Protein AF-A0AA40VD53-F1 (afdb_monomer)

Mean predicted aligned error: 6.54 Å

Secondary structure (DSSP, 8-state):
--GGGSPPPHHHHHHHHHHHHHHTT--TT-HHHHHHHHHHHHHHHHHHHHHHHHHHHHHHTTS--

Organism: NCBI:txid47958

Sequence (65 aa):
MSQDERPITPAEIRQRAYELWERNHRPDGFEIEFWLLAERELRAERGAQRRDQAMSQDLEVFEIG

Radius of gyration: 16.62 Å; Cα contacts (8 Å, |Δi|>4): 27; chains: 1; bounding box: 35×22×49 Å

Solvent-accessible surface area (backbone atoms only — not comparable to full-atom values): 3836 Å² total; per-residue (Å²): 133,73,84,71,79,61,76,91,47,71,66,58,26,48,53,45,14,48,55,51,36,56,75,66,70,57,65,83,93,42,66,66,60,31,37,55,50,23,46,52,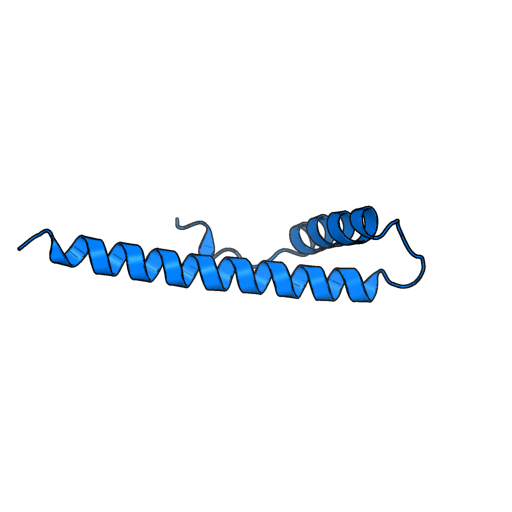50,56,53,49,52,49,56,46,53,51,51,54,50,50,54,52,55,60,56,61,58,70,74,75,118

InterPro domains:
  IPR021327 Protein of unknown function DUF2934 [PF11154] (10-44)

Structure (mmCIF, N/CA/C/O backbone):
data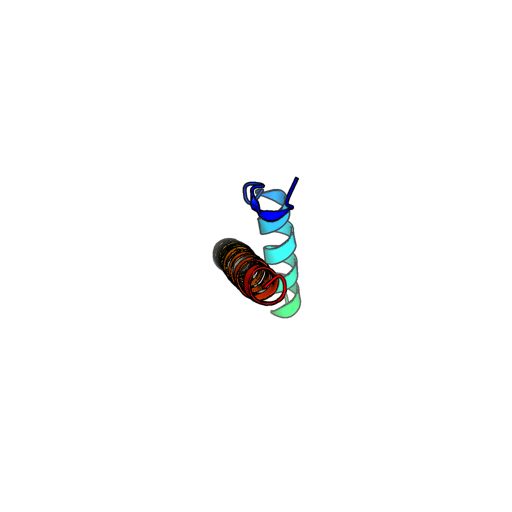_AF-A0AA40VD53-F1
#
_entry.id   AF-A0AA40VD53-F1
#
loop_
_atom_site.group_PDB
_atom_site.id
_atom_site.type_symbol
_atom_site.label_atom_id
_atom_site.label_alt_id
_atom_site.label_comp_id
_atom_site.label_asym_id
_atom_site.label_entity_id
_atom_site.label_seq_id
_atom_site.pdbx_PDB_ins_code
_atom_site.Cartn_x
_atom_site.Cartn_y
_atom_site.Cartn_z
_atom_site.occupancy
_atom_site.B_iso_or_equiv
_atom_site.auth_seq_id
_atom_site.auth_comp_id
_atom_site.auth_asym_id
_atom_site.auth_atom_id
_atom_site.pdbx_PDB_model_num
ATOM 1 N N . MET A 1 1 ? -6.265 6.712 23.991 1.00 41.97 1 MET A N 1
ATOM 2 C CA . MET A 1 1 ? -5.982 6.996 22.569 1.00 41.97 1 MET A CA 1
ATOM 3 C C . MET A 1 1 ? -6.186 5.703 21.806 1.00 41.97 1 MET A C 1
ATOM 5 O O . MET A 1 1 ? -5.297 4.859 21.807 1.00 41.97 1 MET A O 1
ATOM 9 N N . SER A 1 2 ? -7.385 5.491 21.272 1.00 55.59 2 SER A N 1
ATOM 10 C CA . SER A 1 2 ? -7.696 4.296 20.487 1.00 55.59 2 SER A CA 1
ATOM 11 C C . SER A 1 2 ? -6.853 4.327 19.214 1.00 55.59 2 SER A C 1
ATOM 13 O O . SER A 1 2 ? -6.727 5.372 18.579 1.00 55.59 2 SER A O 1
ATOM 15 N N . GLN A 1 3 ? -6.215 3.213 18.854 1.00 53.75 3 GLN A N 1
ATOM 16 C CA . GLN A 1 3 ? -5.285 3.169 17.715 1.00 53.75 3 GLN A CA 1
ATOM 17 C C . GLN A 1 3 ? -5.949 3.471 16.355 1.00 53.75 3 GLN A C 1
ATOM 19 O O . GLN A 1 3 ? -5.240 3.667 15.368 1.00 53.75 3 GLN A O 1
ATOM 24 N N . ASP A 1 4 ? -7.281 3.531 16.336 1.00 61.84 4 ASP A N 1
ATOM 25 C CA . ASP A 1 4 ? -8.157 3.580 15.170 1.00 61.84 4 ASP A CA 1
ATOM 26 C C . ASP A 1 4 ? -8.183 4.931 14.428 1.00 61.84 4 ASP A C 1
ATOM 28 O O . ASP A 1 4 ? -8.267 4.968 13.201 1.00 61.84 4 ASP A O 1
ATOM 32 N N . GLU A 1 5 ? -8.031 6.050 15.142 1.00 67.06 5 GLU A N 1
ATOM 33 C CA . GLU A 1 5 ? -8.153 7.396 14.552 1.00 67.06 5 GLU A CA 1
ATOM 34 C C . GLU A 1 5 ? -6.919 7.861 13.778 1.00 67.06 5 GLU A C 1
ATOM 36 O O . GLU A 1 5 ? -6.932 8.922 13.149 1.00 67.06 5 GLU A O 1
ATOM 41 N N . ARG A 1 6 ? -5.825 7.092 13.800 1.00 82.31 6 ARG A N 1
ATOM 42 C CA . ARG A 1 6 ? -4.648 7.477 13.022 1.00 82.31 6 ARG A CA 1
ATOM 43 C C . ARG A 1 6 ? -5.002 7.420 11.530 1.00 82.31 6 ARG A C 1
ATOM 45 O O . ARG A 1 6 ? -5.682 6.486 11.114 1.00 82.31 6 ARG A O 1
ATOM 52 N N . PRO A 1 7 ? -4.561 8.383 10.704 1.00 88.50 7 PRO A N 1
ATOM 53 C CA . PRO A 1 7 ? -4.703 8.310 9.249 1.00 88.50 7 PRO A CA 1
ATOM 54 C C . PRO A 1 7 ? -3.804 7.211 8.672 1.00 88.50 7 PRO A C 1
ATOM 56 O O . PRO A 1 7 ? -2.832 6.801 9.311 1.00 88.50 7 PRO A O 1
ATOM 59 N N . ILE A 1 8 ? -4.156 6.642 7.512 1.00 93.25 8 ILE A N 1
ATOM 60 C CA . ILE A 1 8 ? -3.321 5.609 6.873 1.00 93.25 8 ILE A CA 1
A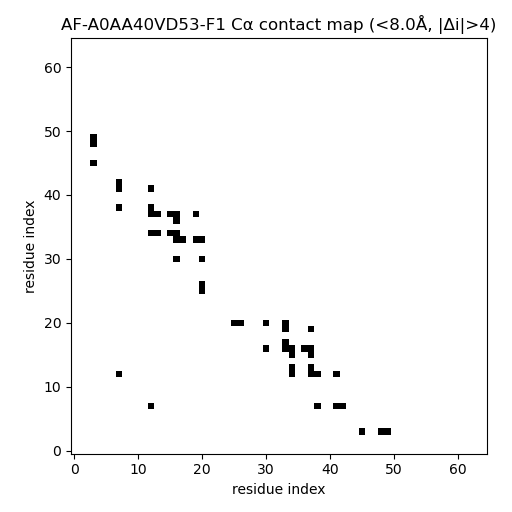TOM 61 C C . ILE A 1 8 ? -2.119 6.324 6.280 1.00 93.25 8 ILE A C 1
ATOM 63 O O . ILE A 1 8 ? -2.275 7.226 5.457 1.00 93.25 8 ILE A O 1
ATOM 67 N N . THR A 1 9 ? -0.922 5.954 6.721 1.00 96.12 9 THR A N 1
ATOM 68 C CA . THR A 1 9 ? 0.295 6.596 6.233 1.00 96.12 9 THR A CA 1
ATOM 69 C C . THR A 1 9 ? 0.775 5.938 4.936 1.00 96.12 9 THR A C 1
ATOM 71 O O . THR A 1 9 ? 0.620 4.728 4.759 1.00 96.12 9 THR A O 1
ATOM 74 N N . PRO A 1 10 ? 1.444 6.683 4.035 1.00 95.88 10 PRO A N 1
ATOM 75 C CA . PRO A 1 10 ? 2.063 6.092 2.848 1.00 95.88 10 PRO A CA 1
ATOM 76 C C . PRO A 1 10 ? 3.085 4.992 3.172 1.00 95.88 10 PRO A C 1
ATOM 78 O O . PRO A 1 10 ? 3.305 4.099 2.360 1.00 95.88 10 PRO A O 1
ATOM 81 N N . ALA A 1 11 ? 3.713 5.043 4.352 1.00 96.94 11 ALA A N 1
ATOM 82 C CA . ALA A 1 11 ? 4.640 4.012 4.810 1.00 96.94 11 ALA A CA 1
ATOM 83 C C . ALA A 1 11 ? 3.927 2.676 5.071 1.00 96.94 11 ALA A C 1
ATOM 85 O O . ALA A 1 11 ? 4.424 1.632 4.657 1.00 96.94 11 ALA A O 1
ATOM 86 N N . GLU A 1 12 ? 2.743 2.709 5.687 1.00 96.69 12 GLU A N 1
ATOM 87 C CA . GLU A 1 12 ? 1.918 1.514 5.898 1.00 96.69 12 GLU A CA 1
ATOM 88 C C . GLU A 1 12 ? 1.422 0.934 4.570 1.00 96.69 12 GLU A C 1
ATOM 90 O O . GLU A 1 12 ? 1.505 -0.276 4.364 1.00 96.69 12 GLU A O 1
ATOM 95 N N . ILE A 1 13 ? 0.980 1.792 3.640 1.00 97.44 13 ILE A N 1
ATOM 96 C CA . ILE A 1 13 ? 0.556 1.354 2.300 1.00 97.44 13 ILE A CA 1
ATOM 97 C C . ILE A 1 13 ? 1.725 0.695 1.571 1.00 97.44 13 ILE A C 1
ATOM 99 O O . ILE A 1 13 ? 1.564 -0.389 1.024 1.00 97.44 13 ILE A O 1
ATOM 103 N N . ARG A 1 14 ? 2.919 1.301 1.614 1.00 97.50 14 ARG A N 1
ATOM 104 C CA . ARG A 1 14 ? 4.125 0.730 1.005 1.00 97.50 14 ARG A CA 1
ATOM 105 C C . ARG A 1 14 ? 4.461 -0.641 1.580 1.00 97.50 14 ARG A C 1
ATOM 107 O O . ARG A 1 14 ? 4.757 -1.550 0.813 1.00 97.50 14 ARG A O 1
ATOM 114 N N . GLN A 1 15 ? 4.434 -0.777 2.904 1.00 97.94 15 GLN A N 1
ATOM 115 C CA . GLN A 1 15 ? 4.741 -2.036 3.578 1.00 97.94 15 GLN A CA 1
ATOM 116 C C . GLN A 1 15 ? 3.766 -3.135 3.140 1.00 97.94 15 GLN A C 1
ATOM 118 O O . GLN A 1 15 ? 4.195 -4.193 2.683 1.00 97.94 15 GLN A O 1
ATOM 123 N N . ARG A 1 16 ? 2.459 -2.850 3.177 1.00 97.88 16 ARG A N 1
ATOM 124 C CA . ARG A 1 16 ? 1.437 -3.805 2.740 1.00 97.88 16 ARG A CA 1
ATOM 125 C C . ARG A 1 16 ? 1.529 -4.110 1.240 1.00 97.88 16 ARG A C 1
ATOM 127 O O . ARG A 1 16 ? 1.384 -5.260 0.841 1.00 97.88 16 ARG A O 1
ATOM 134 N N . ALA A 1 17 ? 1.819 -3.114 0.404 1.00 97.81 17 ALA A N 1
ATOM 135 C CA . ALA A 1 17 ? 2.007 -3.305 -1.033 1.00 97.81 17 ALA A CA 1
ATOM 136 C C . ALA A 1 17 ? 3.211 -4.207 -1.332 1.00 97.81 17 ALA A C 1
ATOM 138 O O . ALA A 1 17 ? 3.118 -5.080 -2.191 1.00 97.81 17 ALA A O 1
ATOM 139 N N . TYR A 1 18 ? 4.315 -4.040 -0.598 1.00 96.44 18 TYR A N 1
ATOM 140 C CA . TYR A 1 18 ? 5.496 -4.894 -0.723 1.00 96.44 18 TYR A CA 1
ATOM 141 C C . TYR A 1 18 ? 5.188 -6.350 -0.348 1.00 96.44 18 TYR A C 1
ATOM 143 O O . TYR A 1 18 ? 5.564 -7.262 -1.079 1.00 96.44 18 TYR A O 1
ATOM 151 N N . GLU A 1 19 ? 4.451 -6.578 0.742 1.00 96.75 19 GLU A N 1
ATOM 152 C CA . GLU A 1 19 ? 4.013 -7.920 1.153 1.00 96.75 19 GLU A CA 1
ATOM 153 C C . GLU A 1 19 ? 3.136 -8.591 0.089 1.00 96.75 19 GLU A C 1
ATOM 155 O O . GLU A 1 19 ? 3.315 -9.773 -0.217 1.00 96.75 19 GLU A O 1
ATOM 160 N N . LEU A 1 20 ? 2.204 -7.839 -0.504 1.00 96.25 20 LEU A N 1
ATOM 161 C CA . LEU A 1 20 ? 1.365 -8.327 -1.596 1.00 96.25 20 LEU A CA 1
ATOM 162 C C . LEU A 1 20 ? 2.208 -8.646 -2.836 1.00 96.25 20 LEU A C 1
ATOM 164 O O . LEU A 1 20 ? 2.085 -9.737 -3.388 1.00 96.25 20 LEU A O 1
ATOM 168 N N . TRP A 1 21 ? 3.098 -7.747 -3.250 1.00 96.31 21 TRP A N 1
ATOM 169 C CA . TRP A 1 21 ? 3.979 -7.946 -4.401 1.00 96.31 21 TRP A CA 1
ATOM 170 C C . TRP A 1 21 ? 4.895 -9.166 -4.229 1.00 96.31 21 TRP A C 1
ATOM 172 O O . TRP A 1 21 ? 5.023 -9.987 -5.139 1.00 96.31 21 TRP A O 1
ATOM 182 N N . GLU A 1 22 ? 5.473 -9.348 -3.039 1.00 96.56 22 GLU A N 1
ATOM 183 C CA . GLU A 1 22 ? 6.325 -10.493 -2.721 1.00 96.56 22 GLU A CA 1
ATOM 184 C C . GLU A 1 22 ? 5.553 -11.819 -2.757 1.00 96.56 22 GLU A C 1
ATOM 186 O O . GLU A 1 22 ? 6.017 -12.782 -3.372 1.00 96.56 22 GLU A O 1
ATOM 191 N N . ARG A 1 23 ? 4.342 -11.857 -2.185 1.00 95.88 23 ARG A N 1
ATOM 192 C CA . ARG A 1 23 ? 3.455 -13.034 -2.237 1.00 95.88 23 ARG A CA 1
ATOM 193 C C . ARG A 1 23 ? 3.040 -13.414 -3.656 1.00 95.88 23 ARG A C 1
ATOM 195 O O . ARG A 1 23 ? 2.793 -14.586 -3.913 1.00 95.88 23 ARG A O 1
ATOM 202 N N . ASN A 1 24 ? 2.975 -12.445 -4.566 1.00 93.94 24 ASN A N 1
ATOM 203 C CA . ASN A 1 24 ? 2.593 -12.649 -5.964 1.00 93.94 24 ASN A CA 1
ATOM 204 C C . ASN A 1 24 ? 3.788 -12.959 -6.887 1.00 93.94 24 ASN A C 1
ATOM 206 O O . ASN A 1 24 ? 3.641 -12.904 -8.103 1.00 93.94 24 ASN A O 1
ATOM 210 N N . HIS A 1 25 ? 4.955 -13.312 -6.332 1.00 95.38 25 HIS A N 1
ATOM 211 C CA . HIS A 1 25 ? 6.190 -13.611 -7.073 1.00 95.38 25 HIS A CA 1
ATOM 212 C C . HIS A 1 25 ? 6.813 -12.419 -7.802 1.00 95.38 25 HIS A C 1
ATOM 214 O O . HIS A 1 25 ? 7.561 -12.606 -8.759 1.00 95.38 25 HIS A O 1
ATOM 220 N N . ARG A 1 26 ? 6.576 -11.207 -7.297 1.00 92.06 26 ARG A N 1
ATOM 221 C CA . ARG A 1 26 ? 7.249 -9.986 -7.748 1.00 92.06 26 ARG A CA 1
ATOM 222 C C . ARG A 1 26 ? 7.081 -9.710 -9.251 1.00 92.06 26 ARG A C 1
ATOM 224 O O . ARG A 1 26 ? 8.082 -9.540 -9.943 1.00 92.06 26 ARG A O 1
ATOM 231 N N . PRO A 1 27 ? 5.844 -9.674 -9.775 1.00 94.19 27 PRO A N 1
ATOM 232 C CA . PRO A 1 27 ? 5.632 -9.367 -11.179 1.00 94.19 27 PRO A CA 1
ATOM 233 C C . PRO A 1 27 ? 5.991 -7.899 -11.444 1.00 94.19 27 PRO A C 1
ATOM 235 O O . PRO A 1 27 ? 5.665 -7.014 -10.645 1.00 94.19 27 PRO A O 1
ATOM 238 N N . ASP A 1 28 ? 6.662 -7.650 -12.562 1.00 92.56 28 ASP A N 1
ATOM 239 C CA . ASP A 1 28 ? 7.008 -6.304 -13.014 1.00 92.56 28 ASP A CA 1
ATOM 240 C C . ASP A 1 28 ? 5.777 -5.565 -13.560 1.00 92.56 28 ASP A C 1
ATOM 242 O O . ASP A 1 28 ? 4.926 -6.161 -14.225 1.00 92.56 28 ASP A O 1
ATOM 246 N N . GLY A 1 29 ? 5.689 -4.254 -13.315 1.00 94.12 29 GLY A N 1
ATOM 247 C CA . GLY A 1 29 ? 4.658 -3.391 -13.905 1.00 94.12 29 GLY A CA 1
ATOM 248 C C . GLY A 1 29 ? 3.301 -3.398 -13.190 1.00 94.12 29 GLY A C 1
ATOM 249 O O . GLY A 1 29 ? 2.341 -2.824 -13.702 1.00 94.12 29 GLY A O 1
ATOM 250 N N . PHE A 1 30 ? 3.204 -4.031 -12.017 1.00 94.56 30 PHE A N 1
ATOM 251 C CA . PHE A 1 30 ? 1.991 -4.078 -11.184 1.00 94.56 30 PHE A CA 1
ATOM 252 C C . PHE A 1 30 ? 2.128 -3.285 -9.875 1.00 94.56 30 PHE A C 1
ATOM 254 O O . PHE A 1 30 ? 1.309 -3.418 -8.967 1.00 94.56 30 PHE A O 1
ATOM 261 N N . GLU A 1 31 ? 3.154 -2.447 -9.746 1.00 92.06 31 GLU A N 1
ATOM 262 C CA . GLU A 1 31 ? 3.482 -1.729 -8.511 1.00 92.06 31 GLU A CA 1
ATOM 263 C C . GLU A 1 31 ? 2.334 -0.811 -8.066 1.00 92.06 31 GLU A C 1
ATOM 265 O O . GLU A 1 31 ? 2.008 -0.747 -6.879 1.00 92.06 31 GLU A O 1
ATOM 270 N N . ILE A 1 32 ? 1.683 -0.137 -9.022 1.00 95.38 32 ILE A N 1
ATOM 271 C CA . ILE A 1 32 ? 0.530 0.739 -8.762 1.00 95.38 32 ILE A CA 1
ATOM 272 C C . ILE A 1 32 ? -0.685 -0.083 -8.313 1.00 95.38 32 ILE A C 1
ATOM 274 O O . ILE A 1 32 ? -1.364 0.298 -7.361 1.00 95.38 32 ILE A O 1
ATOM 278 N N . GLU A 1 33 ? -0.936 -1.230 -8.943 1.00 97.00 33 GLU A N 1
ATOM 279 C CA . GLU A 1 33 ? -2.054 -2.110 -8.583 1.00 97.00 33 GLU A CA 1
ATOM 280 C C . GLU A 1 33 ? -1.901 -2.640 -7.152 1.00 97.00 33 GLU A C 1
ATOM 282 O O . GLU A 1 33 ? -2.849 -2.593 -6.365 1.00 97.00 33 GLU A O 1
ATOM 287 N N . PHE A 1 34 ? -0.691 -3.063 -6.768 1.00 97.25 34 PHE A N 1
ATOM 288 C CA . PHE A 1 34 ? -0.411 -3.487 -5.394 1.00 97.25 34 PHE A CA 1
ATOM 289 C C . PHE A 1 34 ? -0.506 -2.341 -4.390 1.00 97.25 34 PHE A C 1
ATOM 291 O O . PHE A 1 34 ? -0.985 -2.554 -3.276 1.00 97.25 34 PHE A O 1
ATOM 298 N N . TRP A 1 35 ? -0.110 -1.126 -4.774 1.00 96.06 35 TRP A N 1
ATOM 299 C CA . TRP A 1 35 ? -0.291 0.061 -3.941 1.00 96.06 35 TRP A CA 1
ATOM 300 C C . TRP A 1 35 ? -1.772 0.349 -3.660 1.00 96.06 35 TRP A C 1
ATOM 302 O O . TRP A 1 35 ? -2.166 0.526 -2.506 1.00 96.06 35 TRP A O 1
ATOM 312 N N . LEU A 1 36 ? -2.610 0.357 -4.700 1.00 97.62 36 LEU A N 1
ATOM 313 C CA . LEU A 1 36 ? -4.053 0.598 -4.578 1.00 97.62 36 LEU A CA 1
ATOM 314 C C . LEU A 1 36 ? -4.758 -0.527 -3.810 1.00 97.62 36 LEU A C 1
ATOM 316 O O . LEU A 1 36 ? -5.668 -0.276 -3.014 1.00 97.62 36 LEU A O 1
ATOM 320 N N . LEU A 1 37 ? -4.328 -1.773 -4.019 1.00 97.56 37 LEU A N 1
ATOM 321 C CA . LEU A 1 37 ? -4.822 -2.926 -3.275 1.00 97.56 37 LEU A CA 1
ATOM 322 C C . LEU A 1 37 ? -4.495 -2.805 -1.781 1.00 97.56 37 LEU A C 1
ATOM 324 O O . LEU A 1 37 ? -5.391 -2.953 -0.950 1.00 97.56 37 LEU A O 1
ATOM 328 N N . ALA A 1 38 ? -3.249 -2.467 -1.446 1.00 98.25 38 ALA A N 1
ATOM 329 C CA . ALA A 1 38 ? -2.802 -2.257 -0.075 1.00 98.25 38 ALA A CA 1
ATOM 330 C C . ALA A 1 38 ? -3.580 -1.141 0.631 1.00 98.25 38 ALA A C 1
ATOM 332 O O . ALA A 1 38 ? -4.025 -1.316 1.767 1.00 98.25 38 ALA A O 1
ATOM 333 N N . GLU A 1 39 ? -3.788 -0.005 -0.041 1.00 97.25 39 GLU A N 1
ATOM 334 C CA . GLU A 1 39 ? -4.586 1.090 0.514 1.00 97.25 39 GLU A CA 1
ATOM 335 C C . GLU A 1 39 ? -6.017 0.628 0.832 1.00 97.25 39 GLU A C 1
ATOM 337 O O . GLU A 1 39 ? -6.554 0.930 1.905 1.00 97.25 39 GLU A O 1
ATOM 342 N N . ARG A 1 40 ? -6.632 -0.137 -0.079 1.00 97.50 40 ARG A N 1
ATOM 343 C CA . ARG A 1 40 ? -7.986 -0.670 0.102 1.00 97.50 40 ARG A CA 1
ATOM 344 C C . ARG A 1 40 ? -8.071 -1.626 1.290 1.00 97.50 40 ARG A C 1
ATOM 346 O O . ARG A 1 40 ? -9.009 -1.503 2.078 1.00 97.50 40 ARG A O 1
ATOM 353 N N . GLU A 1 41 ? -7.118 -2.548 1.430 1.00 97.12 41 GLU A N 1
ATOM 354 C CA . GLU A 1 41 ? -7.072 -3.485 2.560 1.00 97.12 41 GLU A CA 1
ATOM 355 C C . GLU A 1 41 ? -6.929 -2.751 3.895 1.00 97.12 41 GLU A C 1
ATOM 357 O O . GLU A 1 41 ? -7.737 -2.965 4.797 1.00 97.12 41 GLU A O 1
ATOM 362 N N . LEU A 1 42 ? -5.987 -1.808 4.000 1.00 95.56 42 LEU A N 1
ATOM 363 C CA . LEU A 1 42 ? -5.774 -1.034 5.229 1.00 95.56 42 LEU A CA 1
ATOM 364 C C . LEU A 1 42 ? -7.014 -0.216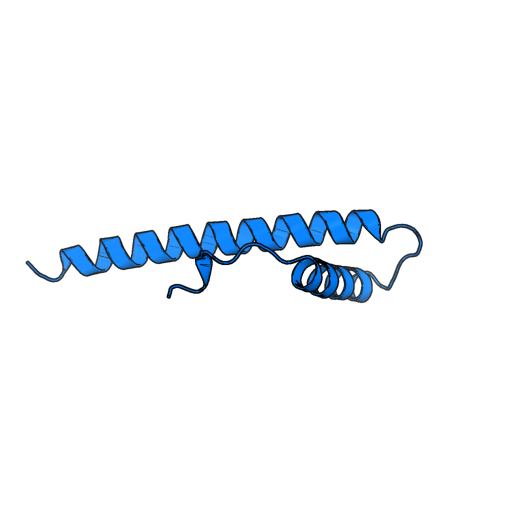 5.621 1.00 95.56 42 LEU A C 1
ATOM 366 O O . LEU A 1 42 ? -7.348 -0.097 6.803 1.00 95.56 42 LEU A O 1
ATOM 370 N N . ARG A 1 43 ? -7.739 0.335 4.639 1.00 93.31 43 ARG A N 1
ATOM 371 C CA . ARG A 1 43 ? -8.992 1.062 4.891 1.00 93.31 43 ARG A CA 1
ATOM 372 C C . ARG A 1 43 ? -10.099 0.134 5.383 1.00 93.31 43 ARG A C 1
ATOM 374 O O . ARG A 1 43 ? -10.845 0.515 6.286 1.00 93.31 43 ARG A O 1
ATOM 381 N N . ALA A 1 44 ? -10.201 -1.064 4.811 1.00 94.06 44 ALA A N 1
ATOM 382 C CA . ALA A 1 44 ? -11.169 -2.067 5.237 1.00 94.06 44 ALA A CA 1
ATOM 383 C C . ALA A 1 44 ? -10.876 -2.573 6.658 1.00 94.06 44 ALA A C 1
ATOM 385 O O . ALA A 1 44 ? -11.798 -2.652 7.466 1.00 94.06 44 ALA A O 1
ATOM 386 N N . GLU A 1 45 ? -9.609 -2.833 6.987 1.00 92.50 45 GLU A N 1
ATOM 387 C CA . GLU A 1 45 ? -9.173 -3.280 8.317 1.00 92.50 45 GLU A CA 1
ATOM 388 C C . GLU A 1 45 ? -9.513 -2.261 9.406 1.00 92.50 45 GLU A C 1
ATOM 390 O O . GLU A 1 45 ? -10.120 -2.622 10.412 1.00 92.50 45 GLU A O 1
ATOM 395 N N . ARG A 1 46 ? -9.223 -0.972 9.183 1.00 89.88 46 ARG A N 1
ATOM 396 C CA . ARG A 1 46 ? -9.599 0.090 10.136 1.00 89.88 46 ARG A CA 1
ATOM 397 C C . ARG A 1 46 ? -11.111 0.271 10.233 1.00 89.88 46 ARG A C 1
ATOM 399 O O . ARG A 1 46 ? -11.654 0.482 11.309 1.00 89.88 46 ARG A O 1
ATOM 406 N N . GLY A 1 47 ? -11.825 0.151 9.113 1.00 88.00 47 GLY A N 1
ATOM 407 C CA . GLY A 1 47 ? -13.288 0.168 9.117 1.00 88.00 47 GLY A CA 1
ATOM 408 C C . GLY A 1 47 ? -13.903 -1.007 9.888 1.00 88.00 47 GLY A C 1
ATOM 409 O O . GLY A 1 47 ? -14.926 -0.838 10.548 1.00 88.00 47 GLY A O 1
ATOM 410 N N . ALA A 1 48 ? -13.297 -2.193 9.822 1.00 87.75 48 ALA A N 1
ATOM 411 C CA . ALA A 1 48 ? -13.700 -3.350 10.614 1.00 87.75 48 ALA A CA 1
ATOM 412 C C . ALA A 1 48 ? -13.392 -3.140 12.103 1.00 87.75 48 ALA A C 1
ATOM 414 O O . ALA A 1 48 ? -14.301 -3.264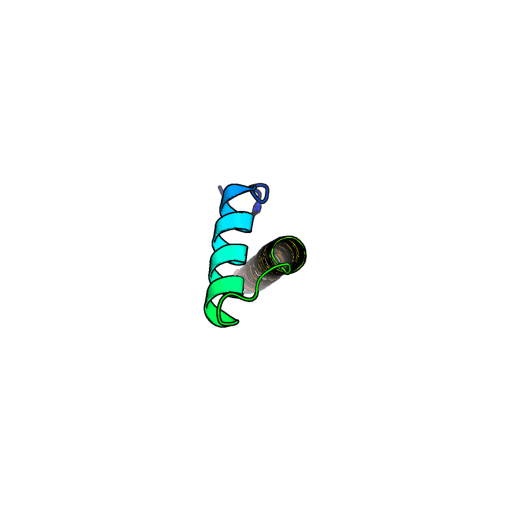 12.915 1.00 87.75 48 ALA A O 1
ATOM 415 N N . GLN A 1 49 ? -12.182 -2.685 12.440 1.00 86.12 49 GLN A N 1
ATOM 416 C CA . GLN A 1 49 ? -11.774 -2.400 13.820 1.00 86.12 49 GLN A CA 1
ATOM 417 C C . GLN A 1 49 ? -12.681 -1.378 14.513 1.00 86.12 49 GLN A C 1
ATOM 419 O O . GLN A 1 49 ? -13.001 -1.570 15.686 1.00 86.12 49 GLN A O 1
ATOM 424 N N . ARG A 1 50 ? -13.157 -0.341 13.806 1.00 82.38 50 ARG A N 1
ATOM 425 C CA . ARG A 1 50 ? -14.181 0.573 14.344 1.00 82.38 50 ARG A CA 1
ATOM 426 C C . ARG A 1 50 ? -15.479 -0.120 14.698 1.00 82.38 50 ARG A C 1
ATOM 428 O O . ARG A 1 50 ? -16.044 0.151 15.751 1.00 82.38 50 ARG A O 1
ATOM 435 N N . ARG A 1 51 ? -15.978 -0.962 13.793 1.00 84.75 51 ARG A N 1
ATOM 436 C CA . ARG A 1 51 ? -17.253 -1.661 13.983 1.00 84.75 51 ARG A CA 1
ATOM 437 C C . ARG A 1 51 ? -17.157 -2.642 15.143 1.00 84.75 51 ARG A C 1
ATOM 439 O O . ARG A 1 51 ? -18.031 -2.627 15.998 1.00 84.75 51 ARG A O 1
ATOM 446 N N . ASP A 1 52 ? -16.073 -3.404 15.213 1.00 85.56 52 ASP A N 1
ATOM 447 C CA . ASP A 1 52 ? -15.847 -4.371 16.288 1.00 85.56 52 ASP A CA 1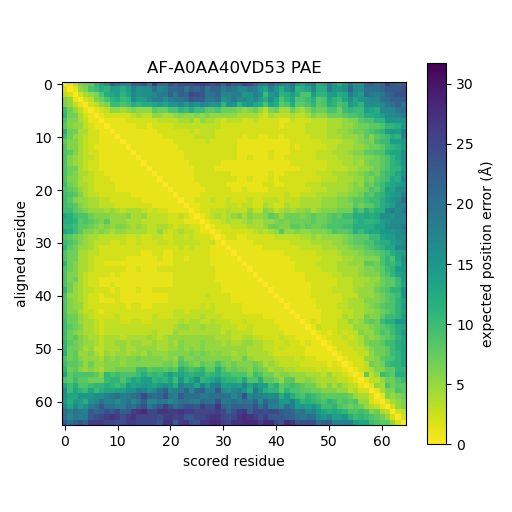
ATOM 448 C C . ASP A 1 52 ? -15.699 -3.669 17.649 1.00 85.56 52 ASP A C 1
ATOM 450 O O . ASP A 1 52 ? -16.268 -4.120 18.645 1.00 85.56 52 ASP A O 1
ATOM 454 N N . GLN A 1 53 ? -15.002 -2.524 17.698 1.00 80.31 53 GLN A N 1
ATOM 455 C CA . GLN A 1 53 ? -14.894 -1.701 18.909 1.00 80.31 53 GLN A CA 1
ATOM 456 C C . GLN A 1 53 ? -16.243 -1.124 19.345 1.00 80.31 53 GLN A C 1
ATOM 458 O O . GLN A 1 53 ? -16.537 -1.152 20.536 1.00 80.31 53 GLN A O 1
ATOM 463 N N . ALA A 1 54 ? -17.050 -0.616 18.409 1.00 79.38 54 ALA A N 1
ATOM 464 C CA . ALA A 1 54 ? -18.384 -0.102 18.712 1.00 79.38 54 ALA A CA 1
ATOM 465 C C . ALA A 1 54 ? -19.285 -1.214 19.270 1.00 79.38 54 ALA A C 1
ATOM 467 O O . ALA A 1 54 ? -19.852 -1.060 20.343 1.00 79.38 54 ALA A O 1
ATOM 468 N N . MET A 1 55 ? -19.313 -2.378 18.613 1.00 78.44 55 MET A N 1
ATOM 469 C CA . MET A 1 55 ? -20.110 -3.521 19.064 1.00 78.44 55 MET A CA 1
ATOM 470 C C . MET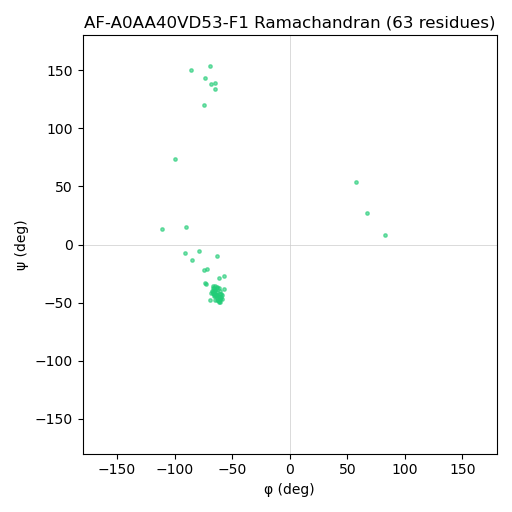 A 1 55 ? -19.667 -4.057 20.429 1.00 78.44 55 MET A C 1
ATOM 472 O O . MET A 1 55 ? -20.515 -4.440 21.229 1.00 78.44 55 MET A O 1
ATOM 476 N N . SER A 1 56 ? -18.361 -4.076 20.710 1.00 75.44 56 SER A N 1
ATOM 477 C CA . SER A 1 56 ? -17.843 -4.493 22.021 1.00 75.44 56 SER A CA 1
ATOM 478 C C . SER A 1 56 ? -18.248 -3.510 23.126 1.00 75.44 56 SER A C 1
ATOM 480 O O . SER A 1 56 ? -18.676 -3.937 24.191 1.00 75.44 56 SER A O 1
ATOM 482 N N . GLN A 1 57 ? -18.180 -2.200 22.856 1.00 66.94 57 GLN A N 1
ATOM 483 C CA . GLN A 1 57 ? -18.598 -1.162 23.806 1.00 66.94 57 GLN A CA 1
ATOM 484 C C . GLN A 1 57 ? -20.110 -1.188 24.064 1.00 66.94 57 GLN A C 1
ATOM 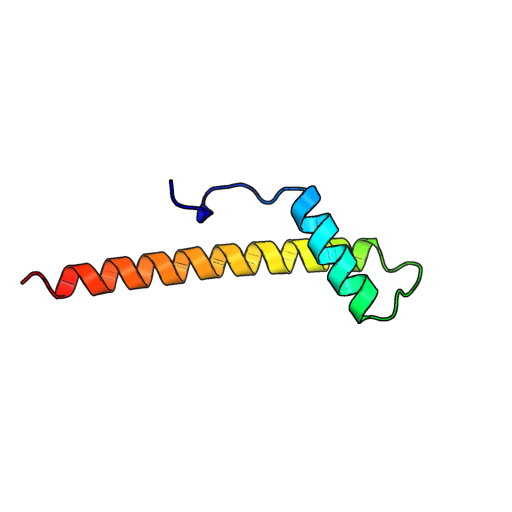486 O O . GLN A 1 57 ? -20.529 -1.042 25.207 1.00 66.94 57 GLN A O 1
ATOM 491 N N . ASP A 1 58 ? -20.927 -1.409 23.030 1.00 69.62 58 ASP A N 1
ATOM 492 C CA . ASP A 1 58 ? -22.380 -1.537 23.175 1.00 69.62 58 ASP A CA 1
ATOM 493 C C . ASP A 1 58 ? -22.769 -2.781 23.994 1.00 69.62 58 ASP A C 1
ATOM 495 O O . ASP A 1 58 ? -23.713 -2.721 24.777 1.00 69.62 58 ASP A O 1
ATOM 499 N N . LEU A 1 59 ? -22.041 -3.899 23.861 1.00 65.69 59 LEU A N 1
ATOM 500 C CA . LEU A 1 59 ? -22.330 -5.142 24.590 1.00 65.69 59 LEU A CA 1
ATOM 501 C C . LEU A 1 59 ? -21.966 -5.054 26.087 1.00 65.69 59 LEU A C 1
ATOM 503 O O . LEU A 1 59 ? -22.686 -5.607 26.915 1.00 65.69 59 LEU A O 1
ATOM 507 N N . GLU A 1 60 ? -20.907 -4.320 26.449 1.00 59.00 60 GLU A N 1
ATOM 508 C CA . GLU A 1 60 ? -20.486 -4.111 27.849 1.00 59.00 60 GLU A CA 1
ATOM 509 C C . GLU A 1 60 ? -21.430 -3.185 28.647 1.00 59.00 60 GLU A C 1
ATOM 511 O O . GLU A 1 60 ? -21.480 -3.257 29.875 1.00 59.00 60 GLU A O 1
ATOM 516 N N . VAL A 1 61 ? -22.227 -2.338 27.982 1.00 60.25 61 VAL A N 1
ATOM 517 C CA . VAL A 1 61 ? -23.191 -1.434 28.645 1.00 60.25 61 VAL A CA 1
ATOM 518 C C . VAL A 1 61 ? -24.432 -2.182 29.166 1.00 60.25 61 VAL A C 1
ATOM 520 O O . VAL A 1 61 ? -25.077 -1.711 30.101 1.00 60.25 61 VAL A O 1
ATOM 523 N N . PHE A 1 62 ? -24.755 -3.362 28.622 1.00 57.69 62 PHE A N 1
ATOM 524 C CA . PHE A 1 62 ? -25.943 -4.140 29.011 1.00 57.69 62 PHE A CA 1
ATOM 525 C C . PHE A 1 62 ? -25.752 -5.053 30.237 1.00 57.69 62 PHE A C 1
ATOM 527 O O . PHE A 1 62 ? -26.750 -5.523 30.779 1.00 57.69 62 PHE A O 1
ATOM 534 N N . GLU A 1 63 ? -24.520 -5.299 30.697 1.00 60.47 63 GLU A N 1
ATOM 535 C CA . GLU A 1 63 ? -24.243 -6.134 31.886 1.00 60.47 63 GLU A CA 1
ATOM 536 C C . GLU A 1 63 ? -24.171 -5.343 33.208 1.00 60.47 63 GLU A C 1
ATOM 538 O O . GLU A 1 63 ? -24.125 -5.941 34.283 1.00 60.47 63 GLU A O 1
ATOM 543 N N . ILE A 1 64 ? -24.214 -4.006 33.161 1.00 58.41 64 ILE A N 1
ATOM 54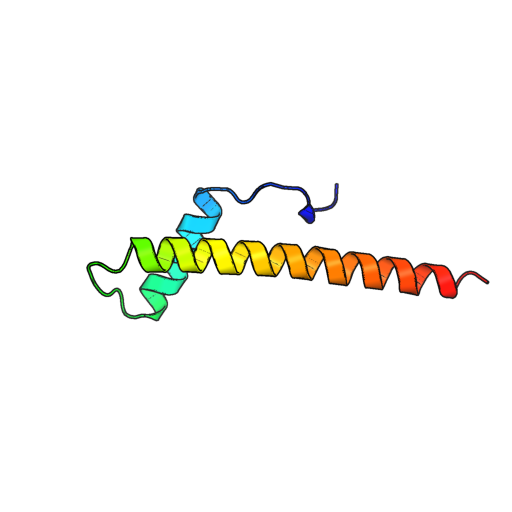4 C CA . ILE A 1 64 ? -24.341 -3.149 34.350 1.00 58.41 64 ILE A CA 1
ATOM 545 C C . ILE A 1 64 ? -25.810 -2.718 34.484 1.00 58.41 64 ILE A C 1
ATOM 547 O O . ILE A 1 64 ? -26.168 -1.581 34.176 1.00 58.41 64 ILE A O 1
ATOM 551 N N . GLY A 1 65 ? -26.678 -3.642 34.902 1.00 53.41 65 GLY A N 1
ATOM 552 C CA . GLY A 1 65 ? -28.115 -3.408 35.102 1.00 53.41 65 GLY A CA 1
ATOM 553 C C . GLY A 1 65 ? -28.714 -4.308 36.167 1.00 53.41 65 GLY A C 1
ATOM 554 O O . GLY A 1 65 ? -28.618 -5.541 35.999 1.00 53.41 65 GLY A O 1
#

Nearest PDB structures (foldseek):
  2jz0-assembly1_B  TM=5.096E-01  e=7.134E+00  Drosophila melanogaster

pLDDT: mean 85.56, std 15.0, range [41.97, 98.25]

Foldseek 3Di:
DPPLPDDCDLVQLQVQLVVVCVVVVNDPPCSVVSSVVSVVVVVVVSVVVVVVVVVVVVVVVVVPD